Protein AF-A0A3B1EJT0-F1 (afdb_monomer_lite)

Secondary structure (DSSP, 8-state):
--EEEEEEEETTEEEEE-TTS---EEESSHHHHHHHHHHHHHHHHHS--SSPPPPPPGGG---TT-SS-EEEEEPPPPP-HHHHHHHHHHHHHT--HHHHHHHHTS-HHHHHHHH-TT-----HHHHHHHHHHTT--------

Sequence (143 aa):
MKYPFIIEPSNTGYAAAPPQFMILVTAKTKAELKTKMAEALGLHLYDYHGTLPPPTRHEDIDVSYYDTYDIVDIEPARVNPVSIEIDRIISASGLSQAEVARRMGTSPASISRITNPFFFGHKVDTLRRVAEAVGKKLEVVFS

pLDDT: mean 96.0, std 2.65, range [83.56, 98.62]

Structure (mmCIF, N/CA/C/O backbone):
data_AF-A0A3B1EJT0-F1
#
_entry.id   AF-A0A3B1EJT0-F1
#
loop_
_atom_site.group_PDB
_atom_site.id
_atom_site.type_symbol
_atom_site.label_atom_id
_atom_site.label_alt_id
_atom_site.label_comp_id
_atom_site.label_asym_id
_atom_site.label_entity_id
_atom_site.label_seq_id
_atom_site.pdbx_PDB_ins_code
_atom_site.Cartn_x
_atom_site.Cartn_y
_atom_site.Cartn_z
_atom_site.occupancy
_atom_site.B_iso_or_equiv
_atom_site.auth_seq_id
_atom_site.auth_comp_id
_atom_site.auth_asym_id
_atom_site.auth_atom_id
_atom_site.pdbx_PDB_model_num
ATOM 1 N N . MET A 1 1 ? 4.352 -15.362 -6.599 1.00 90.75 1 MET A N 1
ATOM 2 C CA . MET A 1 1 ? 4.338 -15.135 -8.065 1.00 90.75 1 MET A CA 1
ATOM 3 C C . MET A 1 1 ? 4.935 -13.764 -8.317 1.00 90.75 1 MET A C 1
ATOM 5 O O . MET A 1 1 ? 4.621 -12.867 -7.546 1.00 90.75 1 MET A O 1
ATOM 9 N N . LYS A 1 2 ? 5.826 -13.613 -9.301 1.00 97.00 2 LYS A N 1
ATOM 10 C CA . LYS A 1 2 ? 6.492 -12.335 -9.585 1.00 97.00 2 LYS A CA 1
ATOM 11 C C . LYS A 1 2 ? 6.010 -11.772 -10.914 1.00 97.00 2 LYS A C 1
ATOM 13 O O . LYS A 1 2 ? 5.745 -12.557 -11.815 1.00 97.00 2 LYS A O 1
ATOM 18 N N . TYR A 1 3 ? 5.910 -10.454 -11.004 1.00 98.12 3 TYR A N 1
ATOM 19 C CA . TYR A 1 3 ? 5.457 -9.740 -12.192 1.00 98.12 3 TYR A CA 1
ATOM 20 C C . TYR A 1 3 ? 6.571 -8.825 -12.702 1.00 98.12 3 TYR A C 1
ATOM 22 O O . TYR A 1 3 ? 7.194 -8.148 -11.877 1.00 98.12 3 TYR A O 1
ATOM 30 N N . PRO A 1 4 ? 6.833 -8.790 -14.017 1.00 98.25 4 PRO A N 1
ATOM 31 C CA . PRO A 1 4 ? 7.855 -7.915 -14.565 1.00 98.25 4 PRO A CA 1
ATOM 32 C C . PRO A 1 4 ? 7.413 -6.456 -14.462 1.00 98.25 4 PRO A C 1
ATOM 34 O O . PRO A 1 4 ? 6.261 -6.119 -14.730 1.00 98.25 4 PRO A O 1
ATOM 37 N N . PHE A 1 5 ? 8.346 -5.587 -14.100 1.00 98.44 5 PHE A N 1
ATOM 38 C CA . PHE A 1 5 ? 8.233 -4.141 -14.228 1.00 98.44 5 PHE A CA 1
ATOM 39 C C . PHE A 1 5 ? 9.303 -3.657 -15.193 1.00 98.44 5 PHE A C 1
ATOM 41 O O . PHE A 1 5 ? 10.471 -4.020 -15.051 1.00 98.44 5 PHE A O 1
ATOM 48 N N . ILE A 1 6 ? 8.902 -2.810 -16.134 1.00 98.06 6 ILE A N 1
ATOM 49 C CA . ILE A 1 6 ? 9.821 -2.003 -16.929 1.00 98.06 6 ILE A CA 1
ATOM 50 C C . ILE A 1 6 ? 10.212 -0.814 -16.055 1.00 98.06 6 ILE A C 1
ATOM 52 O O . ILE A 1 6 ? 9.337 -0.149 -15.502 1.00 98.06 6 ILE A O 1
ATOM 56 N N . ILE A 1 7 ? 11.509 -0.575 -15.896 1.00 97.94 7 ILE A N 1
ATOM 57 C CA . ILE A 1 7 ? 12.076 0.543 -15.143 1.00 97.94 7 ILE A CA 1
ATOM 58 C C . ILE A 1 7 ? 12.814 1.442 -16.121 1.00 97.94 7 ILE A C 1
ATOM 60 O O . ILE A 1 7 ? 13.696 0.967 -16.827 1.00 97.94 7 ILE A O 1
ATOM 64 N N . GLU A 1 8 ? 12.537 2.739 -16.090 1.00 97.06 8 GLU A N 1
ATOM 65 C CA . GLU A 1 8 ? 13.221 3.737 -16.913 1.00 97.06 8 GLU A CA 1
ATOM 66 C C . GLU A 1 8 ? 13.728 4.915 -16.061 1.00 97.06 8 GLU A C 1
ATOM 68 O O . GLU A 1 8 ? 13.169 5.206 -14.991 1.00 97.06 8 GLU A O 1
ATOM 73 N N . PRO A 1 9 ? 14.796 5.611 -16.489 1.00 96.88 9 PRO A N 1
ATOM 74 C CA . PRO A 1 9 ? 15.165 6.897 -15.914 1.00 96.88 9 PRO A CA 1
ATOM 75 C C . PRO A 1 9 ? 14.041 7.925 -16.092 1.00 96.88 9 PRO A C 1
ATOM 77 O O . PRO A 1 9 ? 13.403 8.002 -17.134 1.00 96.88 9 PRO A O 1
ATOM 80 N N . SER A 1 10 ? 13.837 8.772 -15.088 1.00 93.56 10 SER A N 1
ATOM 81 C CA . SER A 1 10 ? 12.942 9.928 -15.171 1.00 93.56 10 SER A CA 1
ATOM 82 C C . SER A 1 10 ? 13.676 11.199 -14.748 1.00 93.56 10 SER A C 1
ATOM 84 O O . SER A 1 10 ? 14.735 11.139 -14.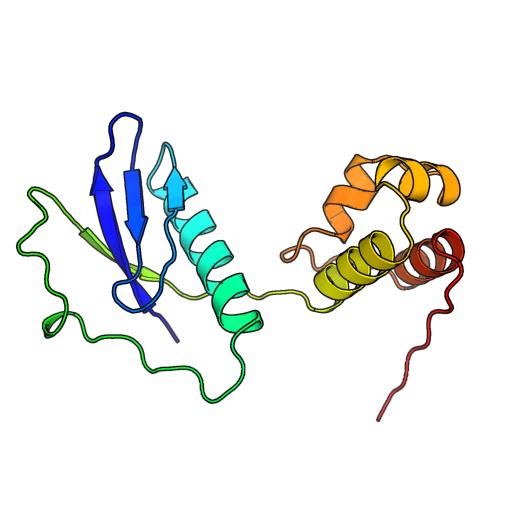122 1.00 93.56 10 SER A O 1
ATOM 86 N N . ASN A 1 11 ? 13.090 12.371 -15.015 1.00 90.75 11 ASN A N 1
ATOM 87 C CA . ASN A 1 11 ? 13.695 13.676 -14.701 1.00 90.75 11 ASN A CA 1
ATOM 88 C C . ASN A 1 11 ? 14.147 13.842 -13.237 1.00 90.75 11 ASN A C 1
ATOM 90 O O . ASN A 1 11 ? 14.971 14.702 -12.941 1.00 90.75 11 ASN A O 1
ATOM 94 N N . THR A 1 12 ? 13.586 13.064 -12.305 1.00 91.62 12 THR A N 1
ATOM 95 C CA . THR A 1 12 ? 13.881 13.173 -10.866 1.00 91.62 12 THR A CA 1
ATOM 96 C C . THR A 1 12 ? 14.302 11.849 -10.219 1.00 91.62 12 THR A C 1
ATOM 98 O O . THR A 1 12 ? 14.409 11.774 -8.993 1.00 91.62 12 THR A O 1
ATOM 101 N N . GLY A 1 13 ? 14.564 10.809 -11.018 1.00 96.50 13 GLY A N 1
ATOM 102 C CA . GLY A 1 13 ? 14.958 9.491 -10.530 1.00 96.50 13 GLY A CA 1
ATOM 103 C C . GLY A 1 13 ? 14.576 8.391 -11.508 1.00 96.50 13 GLY A C 1
ATOM 104 O O . GLY A 1 13 ? 15.155 8.284 -12.584 1.00 96.50 13 GLY A O 1
ATOM 105 N N . TYR A 1 14 ? 13.611 7.565 -11.112 1.00 98.25 14 TYR A N 1
ATOM 106 C CA . TYR A 1 14 ? 13.172 6.397 -11.866 1.00 98.25 14 TYR A CA 1
ATOM 107 C C . TYR A 1 14 ? 11.650 6.316 -11.897 1.00 98.25 14 TYR A C 1
ATOM 109 O O . TYR A 1 14 ? 10.982 6.692 -10.926 1.00 98.25 14 TYR A O 1
ATOM 117 N N . ALA A 1 15 ? 11.120 5.807 -13.000 1.00 97.62 15 ALA A N 1
ATOM 118 C CA . ALA A 1 15 ? 9.734 5.395 -13.145 1.00 97.62 15 ALA A CA 1
ATOM 119 C C . ALA A 1 15 ? 9.685 3.887 -13.395 1.00 97.62 15 ALA A C 1
ATOM 121 O O . ALA A 1 15 ? 10.637 3.313 -13.923 1.00 97.62 15 ALA A O 1
ATOM 122 N N . ALA A 1 16 ? 8.600 3.241 -12.982 1.00 98.00 16 ALA A N 1
ATOM 123 C CA . ALA A 1 16 ? 8.363 1.853 -13.323 1.00 98.00 16 ALA A CA 1
ATOM 124 C C . ALA A 1 16 ? 6.883 1.541 -13.511 1.00 98.00 16 ALA A C 1
ATOM 126 O O . ALA A 1 16 ? 6.030 2.049 -12.774 1.00 98.00 16 ALA A O 1
ATOM 127 N N . ALA A 1 17 ? 6.611 0.658 -14.465 1.00 97.50 17 ALA A N 1
ATOM 128 C CA . ALA A 1 17 ? 5.280 0.159 -14.769 1.00 97.50 17 ALA A CA 1
ATOM 129 C C . ALA A 1 17 ? 5.345 -1.329 -15.152 1.00 97.50 17 ALA A C 1
ATOM 131 O O . ALA A 1 17 ? 6.251 -1.736 -15.886 1.00 97.50 17 ALA A O 1
ATOM 132 N N . PRO A 1 18 ? 4.413 -2.167 -14.675 1.00 97.00 18 PRO A N 1
ATOM 133 C CA . PRO A 1 18 ? 4.248 -3.511 -15.196 1.00 97.00 18 PRO A CA 1
ATOM 134 C C . PRO A 1 18 ? 3.481 -3.452 -16.527 1.00 97.00 18 PRO A C 1
ATOM 136 O O . PRO A 1 18 ? 2.486 -2.737 -16.624 1.00 97.00 18 PRO A O 1
ATOM 139 N N . PRO A 1 19 ? 3.864 -4.239 -17.544 1.00 95.25 19 PRO A N 1
ATOM 140 C CA . PRO A 1 19 ? 3.282 -4.138 -18.888 1.00 95.25 19 PRO A CA 1
ATOM 141 C C . PRO A 1 19 ? 1.795 -4.522 -18.944 1.00 95.25 19 PRO A C 1
ATOM 143 O O . PRO A 1 19 ? 1.078 -4.147 -19.863 1.00 95.25 19 PRO A O 1
ATOM 146 N N . GLN A 1 20 ? 1.325 -5.289 -17.962 1.00 93.31 20 GLN A N 1
ATOM 147 C CA . GLN A 1 20 ? -0.014 -5.879 -17.929 1.00 93.31 20 GLN A CA 1
ATOM 148 C C . GLN A 1 20 ? -1.012 -5.146 -17.026 1.00 93.31 20 GLN A C 1
ATOM 150 O O . GLN A 1 20 ? -2.185 -5.516 -17.003 1.00 93.31 20 GLN A O 1
ATOM 155 N N . PHE A 1 21 ? -0.571 -4.137 -16.267 1.00 94.88 21 PHE A N 1
ATOM 156 C CA . PHE A 1 21 ? -1.447 -3.385 -15.368 1.00 94.88 21 PHE A CA 1
ATOM 157 C C . PHE A 1 21 ? -1.230 -1.886 -15.517 1.00 94.88 21 PHE A C 1
ATOM 159 O O . PHE A 1 21 ? -0.114 -1.419 -15.716 1.00 94.88 21 PHE A O 1
ATOM 166 N N . MET A 1 22 ? -2.297 -1.113 -15.319 1.00 93.56 22 MET A N 1
ATOM 167 C CA . MET A 1 22 ? -2.223 0.347 -15.249 1.00 93.56 22 MET A CA 1
ATOM 168 C C . MET A 1 22 ? -1.703 0.793 -13.877 1.00 93.56 22 MET A C 1
ATOM 170 O O . MET A 1 22 ? -2.438 1.341 -13.059 1.00 93.56 22 MET A O 1
ATOM 174 N N . ILE A 1 23 ? -0.428 0.512 -13.614 1.00 96.31 23 ILE A N 1
ATOM 175 C CA . ILE A 1 23 ? 0.301 0.939 -12.419 1.00 96.31 23 ILE A CA 1
ATOM 176 C C . ILE A 1 23 ? 1.491 1.771 -12.883 1.00 96.31 23 ILE A C 1
ATOM 178 O O . ILE A 1 23 ? 2.275 1.322 -13.711 1.00 96.31 23 ILE A O 1
ATOM 182 N N . LEU A 1 24 ? 1.659 2.953 -12.299 1.00 96.88 24 LEU A N 1
ATOM 183 C CA . LEU A 1 24 ? 2.861 3.761 -12.460 1.00 96.88 24 LEU A CA 1
ATOM 184 C C . LEU A 1 24 ? 3.389 4.124 -11.078 1.00 96.88 24 LEU A C 1
ATOM 186 O O . LEU A 1 24 ? 2.664 4.678 -10.251 1.00 96.88 24 LEU A O 1
ATOM 190 N N . VAL A 1 25 ? 4.661 3.831 -10.834 1.00 97.50 25 VAL A N 1
ATOM 191 C CA . VAL A 1 25 ? 5.353 4.241 -9.613 1.00 97.50 25 VAL A CA 1
ATOM 192 C C . VAL A 1 25 ? 6.617 5.005 -9.957 1.00 97.50 25 VA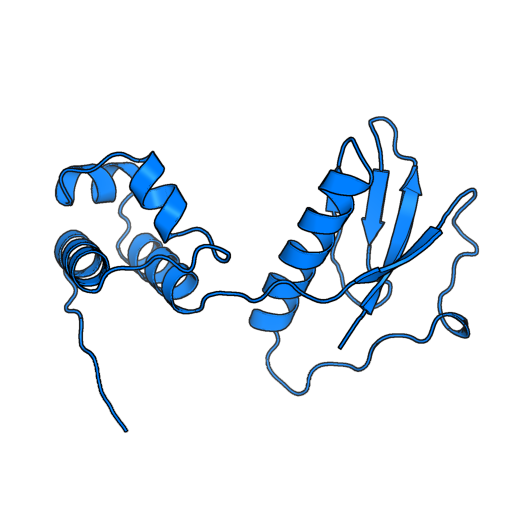L A C 1
ATOM 194 O O . VAL A 1 25 ? 7.322 4.679 -10.905 1.00 97.50 25 VAL A O 1
ATOM 197 N N . THR A 1 26 ? 6.922 6.022 -9.160 1.00 97.81 26 THR A N 1
ATOM 198 C CA . THR A 1 26 ? 8.136 6.829 -9.311 1.00 97.81 26 THR A CA 1
ATOM 199 C C . THR A 1 26 ? 8.868 6.941 -7.986 1.00 97.81 26 THR A C 1
ATOM 201 O O . THR A 1 26 ? 8.237 7.030 -6.927 1.00 97.81 26 THR A O 1
ATOM 204 N N . ALA A 1 27 ? 10.196 6.985 -8.033 1.00 97.94 27 ALA A N 1
ATOM 205 C CA . ALA A 1 27 ? 11.037 7.168 -6.856 1.00 97.94 27 ALA A CA 1
ATOM 206 C C . ALA A 1 27 ? 12.381 7.803 -7.219 1.00 97.94 27 ALA A C 1
ATOM 208 O O . ALA A 1 27 ? 12.846 7.688 -8.352 1.00 97.94 27 ALA A O 1
ATOM 209 N N . LYS A 1 28 ? 13.053 8.413 -6.236 1.00 97.62 28 LYS A N 1
ATOM 210 C CA . LYS A 1 28 ? 14.381 9.016 -6.454 1.00 97.62 28 LYS A CA 1
ATOM 211 C C . LYS A 1 28 ? 15.485 7.970 -6.604 1.00 97.62 28 LYS A C 1
ATOM 213 O O . LYS A 1 28 ? 16.509 8.228 -7.225 1.00 97.62 28 LYS A O 1
ATOM 218 N N . THR A 1 29 ? 15.296 6.790 -6.013 1.00 97.38 29 THR A N 1
ATOM 219 C CA . THR A 1 29 ? 16.291 5.711 -5.995 1.00 97.38 29 THR A CA 1
ATOM 220 C C . THR A 1 29 ? 15.668 4.387 -6.422 1.00 97.38 29 THR A C 1
ATOM 222 O O . THR A 1 29 ? 14.496 4.137 -6.141 1.00 97.38 29 THR A O 1
ATOM 225 N N . LYS A 1 30 ? 16.459 3.494 -7.035 1.00 95.62 30 LYS A N 1
ATOM 226 C CA . LYS A 1 30 ? 16.001 2.136 -7.387 1.00 95.62 30 LYS A CA 1
ATOM 227 C C . LYS A 1 30 ? 15.555 1.328 -6.157 1.00 95.62 30 LYS A C 1
ATOM 229 O O . LYS A 1 30 ? 14.641 0.516 -6.257 1.00 95.62 30 LYS A O 1
ATOM 234 N N . ALA A 1 31 ? 16.169 1.560 -4.994 1.00 96.25 31 ALA A N 1
ATOM 235 C CA . ALA A 1 31 ? 15.797 0.890 -3.747 1.00 96.25 31 ALA A CA 1
ATOM 236 C C . ALA A 1 31 ? 14.389 1.291 -3.277 1.00 96.25 31 ALA A C 1
ATOM 238 O O . ALA A 1 31 ? 13.564 0.424 -3.001 1.00 96.25 31 ALA A O 1
ATOM 239 N N . GLU A 1 32 ? 14.092 2.593 -3.251 1.00 97.81 32 GLU A N 1
ATOM 240 C CA . GLU A 1 32 ? 12.752 3.099 -2.932 1.00 97.81 32 GLU A CA 1
ATOM 241 C C . GLU A 1 32 ? 11.723 2.663 -3.988 1.00 97.81 32 GLU A C 1
ATOM 243 O O . GLU A 1 32 ? 10.612 2.258 -3.641 1.00 97.81 32 GLU A O 1
ATOM 248 N N . LEU A 1 33 ? 12.111 2.682 -5.270 1.00 98.06 33 LEU A N 1
ATOM 249 C CA . LEU A 1 33 ? 11.266 2.224 -6.373 1.00 98.06 33 LEU A CA 1
ATOM 250 C C . LEU A 1 33 ? 10.841 0.771 -6.171 1.00 98.06 33 LEU A C 1
ATOM 252 O O . LEU A 1 33 ? 9.667 0.456 -6.321 1.00 98.06 33 LEU A O 1
ATOM 256 N N . LYS A 1 34 ? 11.773 -0.103 -5.775 1.00 98.12 34 LYS A N 1
ATOM 257 C CA . LYS A 1 34 ? 11.496 -1.522 -5.536 1.00 98.12 34 LYS A CA 1
ATOM 258 C C . LYS A 1 34 ? 10.420 -1.739 -4.478 1.00 98.12 34 LYS A C 1
ATOM 260 O O . LYS A 1 34 ? 9.516 -2.541 -4.700 1.00 98.12 34 LYS A O 1
ATOM 265 N N . THR A 1 35 ? 10.493 -1.011 -3.365 1.00 98.12 35 THR A N 1
ATOM 266 C CA . THR A 1 35 ? 9.462 -1.066 -2.321 1.00 98.12 35 THR A CA 1
ATOM 267 C C . THR A 1 35 ? 8.113 -0.603 -2.867 1.00 98.12 35 THR A C 1
ATOM 269 O O . THR A 1 35 ? 7.130 -1.328 -2.751 1.00 98.12 35 THR A O 1
ATOM 272 N N . LYS A 1 36 ? 8.075 0.546 -3.554 1.00 98.38 36 LYS A N 1
ATOM 273 C CA . LYS A 1 36 ? 6.838 1.095 -4.131 1.00 98.38 36 LYS A CA 1
ATOM 274 C C . LYS A 1 36 ? 6.219 0.189 -5.201 1.00 98.38 36 LYS A C 1
ATOM 276 O O . LYS A 1 36 ? 5.001 0.069 -5.236 1.00 98.38 36 LYS A O 1
ATOM 281 N N . MET A 1 37 ? 7.026 -0.463 -6.044 1.00 98.56 37 MET A N 1
ATOM 282 C CA . MET A 1 37 ? 6.547 -1.444 -7.029 1.00 98.56 37 MET A CA 1
ATOM 283 C C . MET A 1 37 ? 5.852 -2.620 -6.338 1.00 98.56 37 MET A C 1
ATOM 285 O O . MET A 1 37 ? 4.744 -2.985 -6.721 1.00 98.56 37 MET A O 1
ATOM 289 N N . ALA A 1 38 ? 6.476 -3.186 -5.299 1.00 98.62 38 ALA A N 1
ATOM 290 C CA . ALA A 1 38 ? 5.901 -4.302 -4.551 1.00 98.62 38 ALA A CA 1
ATOM 291 C C . ALA A 1 38 ? 4.591 -3.900 -3.859 1.00 98.62 38 ALA A C 1
ATOM 293 O O . ALA A 1 38 ? 3.610 -4.638 -3.926 1.00 98.62 38 ALA A O 1
ATOM 294 N N . GLU A 1 39 ? 4.558 -2.724 -3.232 1.00 98.50 39 GLU A N 1
ATOM 295 C CA . GLU A 1 39 ? 3.374 -2.179 -2.565 1.00 98.50 39 GLU A CA 1
ATOM 296 C C . GLU A 1 39 ? 2.225 -1.905 -3.545 1.00 98.50 39 GLU A C 1
ATOM 298 O O . GLU A 1 39 ? 1.110 -2.389 -3.341 1.00 98.50 39 GLU A O 1
ATOM 303 N N . ALA A 1 40 ? 2.492 -1.193 -4.642 1.00 98.00 40 ALA A N 1
ATOM 304 C CA . ALA A 1 40 ? 1.482 -0.875 -5.647 1.00 98.00 40 ALA A CA 1
ATOM 305 C C . ALA A 1 40 ? 0.918 -2.137 -6.313 1.00 98.00 40 ALA A C 1
ATOM 307 O O . ALA A 1 40 ? -0.294 -2.257 -6.482 1.00 98.00 40 ALA A O 1
ATOM 308 N N . LEU A 1 41 ? 1.782 -3.105 -6.631 1.00 97.88 41 LEU A N 1
ATOM 309 C CA . LEU A 1 41 ? 1.358 -4.399 -7.155 1.00 97.88 41 LEU A CA 1
ATOM 310 C C . LEU A 1 41 ? 0.528 -5.179 -6.127 1.00 97.88 41 LEU A C 1
ATOM 312 O O . LEU A 1 41 ? -0.495 -5.753 -6.482 1.00 97.88 41 LEU A O 1
ATOM 316 N N . GLY A 1 42 ? 0.941 -5.185 -4.857 1.00 97.31 42 GLY A N 1
ATOM 317 C CA . GLY A 1 42 ? 0.201 -5.832 -3.775 1.00 97.31 42 GLY A CA 1
ATOM 318 C C . GLY A 1 42 ? -1.224 -5.301 -3.648 1.00 97.31 42 GLY A C 1
ATOM 319 O O . GLY A 1 42 ? -2.163 -6.091 -3.595 1.00 97.31 42 GLY A O 1
ATOM 320 N N . LEU A 1 43 ? -1.390 -3.975 -3.664 1.00 97.00 43 LEU A N 1
ATOM 321 C CA . LEU A 1 43 ? -2.705 -3.328 -3.635 1.00 97.00 43 LEU A CA 1
ATOM 322 C C . LEU A 1 43 ? -3.532 -3.644 -4.881 1.00 97.00 43 LEU A C 1
ATOM 324 O O . LEU A 1 43 ? -4.676 -4.068 -4.759 1.00 97.00 43 LEU A O 1
ATOM 328 N N . HIS A 1 44 ? -2.939 -3.521 -6.070 1.00 96.25 44 HIS A N 1
ATOM 329 C CA . HIS A 1 44 ? -3.639 -3.811 -7.319 1.00 96.25 44 HIS A CA 1
ATOM 330 C C . HIS A 1 44 ? -4.174 -5.249 -7.373 1.00 96.25 44 HIS A C 1
ATOM 332 O O . HIS A 1 44 ? -5.310 -5.477 -7.778 1.00 96.25 44 HIS A O 1
ATOM 338 N N . LEU A 1 45 ? -3.365 -6.226 -6.951 1.00 95.25 45 LEU A N 1
ATOM 339 C CA . LEU A 1 45 ? -3.775 -7.631 -6.939 1.00 95.25 45 LEU A CA 1
ATOM 340 C C . LEU A 1 45 ? -4.757 -7.950 -5.806 1.00 95.25 45 LEU A C 1
ATOM 342 O O . LEU A 1 45 ? -5.542 -8.882 -5.948 1.00 95.25 45 LEU A O 1
ATOM 346 N N . TYR A 1 46 ? -4.721 -7.208 -4.695 1.00 94.25 46 TYR A N 1
ATOM 347 C CA . TYR A 1 46 ? -5.690 -7.358 -3.607 1.00 94.25 46 TYR A CA 1
ATOM 348 C C . TYR A 1 46 ? -7.105 -6.962 -4.050 1.00 94.25 46 TYR A C 1
ATOM 350 O O . TYR A 1 46 ? -8.063 -7.657 -3.717 1.00 94.25 46 TYR A O 1
ATOM 358 N N . ASP A 1 47 ? -7.223 -5.903 -4.852 1.00 92.06 47 ASP A N 1
ATOM 359 C CA . ASP A 1 47 ? -8.498 -5.440 -5.415 1.00 92.06 47 ASP A CA 1
ATOM 360 C C . ASP A 1 47 ? -8.940 -6.249 -6.652 1.00 92.06 47 ASP A C 1
ATOM 362 O O . ASP A 1 47 ? -10.019 -6.026 -7.206 1.00 92.06 47 ASP A O 1
ATOM 366 N N . TYR A 1 48 ? -8.121 -7.199 -7.114 1.00 91.62 48 TYR A N 1
ATOM 367 C CA . TYR A 1 48 ? -8.421 -7.975 -8.309 1.00 91.62 48 TYR A CA 1
ATOM 368 C C . TYR A 1 48 ? -9.537 -8.992 -8.044 1.00 91.62 48 TYR A C 1
ATOM 370 O O . TYR A 1 48 ? -9.372 -9.976 -7.322 1.00 91.62 48 TYR A O 1
ATOM 378 N N . HIS A 1 49 ? -10.684 -8.790 -8.687 1.00 83.56 49 HIS A N 1
ATOM 379 C CA . HIS A 1 49 ? -11.810 -9.715 -8.621 1.00 83.56 49 HIS A CA 1
ATOM 380 C C . HIS A 1 49 ? -11.714 -10.760 -9.740 1.00 83.56 49 HIS A C 1
ATOM 382 O O . HIS A 1 49 ? -12.010 -10.473 -10.897 1.00 83.56 49 HIS A O 1
ATOM 388 N N . GLY A 1 50 ? -11.319 -11.987 -9.396 1.00 85.62 50 GLY A N 1
ATOM 389 C CA . GLY A 1 50 ? -11.268 -13.118 -10.327 1.00 85.62 50 GLY A CA 1
ATOM 390 C C . GLY A 1 50 ? -9.988 -13.936 -10.201 1.00 85.62 50 GLY A C 1
ATOM 391 O O . GLY A 1 50 ? -9.290 -13.888 -9.189 1.00 85.62 50 GLY A O 1
ATOM 392 N N . THR A 1 51 ? -9.678 -14.713 -11.236 1.00 88.44 51 THR A N 1
ATOM 393 C CA . THR A 1 51 ? -8.403 -15.429 -11.324 1.00 88.44 51 THR A CA 1
ATOM 394 C C . THR A 1 51 ? -7.291 -14.437 -11.632 1.00 88.44 51 THR A C 1
ATOM 396 O O . THR A 1 51 ? -7.361 -13.746 -12.644 1.00 88.44 51 THR A O 1
ATOM 399 N N . LEU A 1 52 ? -6.261 -14.386 -10.782 1.00 88.88 52 LEU A N 1
ATOM 400 C CA . LEU A 1 52 ? -5.107 -13.519 -11.014 1.00 88.88 52 LEU A CA 1
ATOM 401 C C . LEU A 1 52 ? -4.500 -13.804 -12.398 1.00 88.88 52 LEU A C 1
ATOM 403 O O . LEU A 1 52 ? -4.241 -14.973 -12.709 1.00 88.88 52 LEU A O 1
ATOM 407 N N . PRO A 1 53 ? -4.258 -12.772 -13.221 1.00 90.31 53 PRO A N 1
ATOM 408 C CA . PRO A 1 53 ? -3.678 -12.975 -14.533 1.00 90.31 53 PRO A CA 1
ATOM 409 C C . PRO A 1 53 ? -2.232 -13.454 -14.377 1.00 90.31 53 PRO A C 1
ATOM 411 O O . PRO A 1 53 ? -1.525 -13.001 -13.471 1.00 90.31 53 PRO A O 1
ATOM 414 N N . PRO A 1 54 ? -1.764 -14.367 -15.241 1.00 93.81 54 PRO A N 1
ATOM 415 C CA . PRO A 1 54 ? -0.377 -14.794 -15.200 1.00 93.81 54 PRO A CA 1
ATOM 416 C C . PRO A 1 54 ? 0.563 -13.611 -15.511 1.00 93.81 54 PRO A C 1
ATOM 418 O O . PRO A 1 54 ? 0.167 -12.662 -16.196 1.00 93.81 54 PRO A O 1
ATOM 421 N N . PRO A 1 55 ? 1.816 -13.640 -15.032 1.00 96.12 55 PRO A N 1
ATOM 422 C CA . PRO A 1 55 ? 2.821 -12.655 -15.408 1.00 96.12 55 PRO A CA 1
ATOM 423 C C . PRO A 1 55 ? 3.115 -12.708 -16.910 1.00 96.12 55 PRO A C 1
ATOM 425 O O . PRO A 1 55 ? 3.267 -13.795 -17.472 1.00 96.12 55 PRO A O 1
ATOM 428 N N . THR A 1 56 ? 3.244 -11.545 -17.547 1.00 96.56 56 THR A N 1
ATOM 429 C CA . THR A 1 56 ? 3.755 -11.421 -18.914 1.00 96.56 56 THR A CA 1
ATOM 430 C C . THR A 1 56 ? 5.177 -11.972 -18.964 1.00 96.56 56 THR A C 1
ATOM 432 O O . THR A 1 56 ? 5.991 -11.713 -18.076 1.00 96.56 56 THR A O 1
ATOM 435 N N . ARG A 1 57 ? 5.494 -12.763 -19.990 1.00 96.25 57 ARG A N 1
ATOM 436 C CA . ARG A 1 57 ? 6.851 -13.287 -20.178 1.00 96.25 57 ARG A CA 1
ATOM 437 C C . ARG A 1 57 ? 7.732 -12.171 -20.725 1.00 96.25 57 ARG A C 1
ATOM 439 O O . ARG A 1 57 ? 7.258 -11.358 -21.506 1.00 96.25 57 ARG A O 1
ATOM 446 N N . HIS A 1 58 ? 9.013 -12.144 -20.355 1.00 96.00 58 HIS A N 1
ATOM 447 C CA . HIS A 1 58 ? 9.917 -11.059 -20.770 1.00 96.00 58 HIS A CA 1
ATOM 448 C C . HIS A 1 58 ? 10.028 -10.922 -22.296 1.00 96.00 58 HIS A C 1
ATOM 450 O O . HIS A 1 58 ? 10.117 -9.806 -22.790 1.00 96.00 58 HIS A O 1
ATOM 456 N N . GLU A 1 59 ? 9.959 -12.034 -23.036 1.00 95.81 59 GLU A N 1
ATOM 457 C CA . GLU A 1 59 ? 9.982 -12.052 -24.510 1.00 95.81 59 GLU A CA 1
ATOM 458 C C . GLU A 1 59 ? 8.751 -11.412 -25.171 1.00 95.81 59 GLU A C 1
ATOM 460 O O . GLU A 1 59 ? 8.824 -11.023 -26.332 1.00 95.81 59 GLU A O 1
ATOM 465 N N . ASP A 1 60 ? 7.644 -11.278 -24.434 1.00 96.62 60 ASP A N 1
ATOM 466 C CA . ASP A 1 60 ? 6.389 -10.701 -24.927 1.00 96.62 60 ASP A CA 1
ATOM 467 C C . ASP A 1 60 ? 6.260 -9.203 -24.578 1.00 96.62 60 ASP A C 1
ATOM 469 O O . ASP A 1 60 ? 5.236 -8.583 -24.867 1.00 96.62 60 ASP A O 1
ATOM 473 N N . ILE A 1 61 ? 7.260 -8.613 -23.908 1.00 96.25 61 ILE A N 1
ATOM 474 C CA . ILE A 1 61 ? 7.223 -7.211 -23.478 1.00 96.25 61 ILE A CA 1
ATOM 475 C C . ILE A 1 61 ? 7.719 -6.322 -24.616 1.00 96.25 61 ILE A C 1
ATOM 477 O O . ILE A 1 61 ? 8.901 -6.336 -24.961 1.00 96.25 61 ILE A O 1
ATOM 481 N N . ASP A 1 62 ? 6.820 -5.505 -25.161 1.00 94.56 62 ASP A N 1
ATOM 482 C CA . ASP A 1 62 ? 7.191 -4.466 -26.116 1.00 94.56 62 ASP A CA 1
ATOM 483 C C . ASP A 1 62 ? 7.905 -3.312 -25.404 1.00 94.56 62 ASP A C 1
ATOM 485 O O . ASP A 1 62 ? 7.317 -2.560 -24.625 1.00 94.56 62 ASP A O 1
ATOM 489 N N . VAL A 1 63 ? 9.197 -3.193 -25.691 1.00 94.06 63 VAL A N 1
ATOM 490 C CA . VAL A 1 63 ? 10.091 -2.161 -25.159 1.00 94.06 63 VAL A CA 1
ATOM 491 C C . VAL A 1 63 ? 10.601 -1.209 -26.241 1.00 94.06 63 VAL A C 1
ATOM 493 O O . VAL A 1 63 ? 11.513 -0.426 -25.998 1.00 94.06 63 VAL A O 1
ATOM 496 N N . SER A 1 64 ? 10.013 -1.250 -27.440 1.00 94.12 64 SER A N 1
ATOM 497 C CA . SER A 1 64 ? 10.460 -0.452 -28.591 1.00 94.12 64 SER A CA 1
ATOM 498 C C . SER A 1 64 ? 10.382 1.064 -28.375 1.00 94.12 64 SER A C 1
ATOM 500 O O . SER A 1 64 ? 11.070 1.817 -29.060 1.00 94.12 64 SER A O 1
ATOM 502 N N . TYR A 1 65 ? 9.577 1.506 -27.407 1.00 89.31 65 TYR A N 1
ATOM 503 C CA . TYR A 1 65 ? 9.411 2.909 -27.029 1.00 89.31 65 TYR A CA 1
ATOM 504 C C . TYR A 1 65 ? 10.406 3.399 -25.964 1.00 89.31 65 TYR A C 1
ATOM 506 O O . TYR A 1 65 ? 10.369 4.579 -25.620 1.00 89.31 65 TYR A O 1
ATOM 514 N N . TYR A 1 66 ? 11.266 2.528 -25.425 1.00 91.06 66 TYR A N 1
ATOM 515 C CA . TYR A 1 66 ? 12.187 2.875 -24.341 1.00 91.06 66 TYR A CA 1
ATOM 516 C C . TYR A 1 66 ? 13.630 2.986 -24.840 1.00 91.06 66 TYR A C 1
ATOM 518 O O . TYR A 1 66 ? 14.225 2.002 -25.275 1.00 91.06 66 TYR A O 1
ATOM 526 N N . ASP A 1 67 ? 14.233 4.166 -24.681 1.00 92.00 67 ASP A N 1
ATOM 527 C CA . ASP A 1 67 ? 15.648 4.385 -25.018 1.00 92.00 67 ASP A CA 1
ATOM 528 C C . ASP A 1 67 ? 16.598 3.689 -24.030 1.00 92.00 67 ASP A C 1
ATOM 530 O O . ASP A 1 67 ? 17.688 3.236 -24.378 1.00 92.00 67 ASP A O 1
ATOM 534 N N . THR A 1 68 ? 16.226 3.645 -22.752 1.00 95.12 68 THR A N 1
ATOM 535 C CA . THR A 1 68 ? 17.012 3.023 -21.681 1.00 95.12 68 THR A CA 1
ATOM 536 C C . THR A 1 68 ? 16.061 2.439 -20.655 1.00 95.12 68 THR A C 1
ATOM 538 O O . THR A 1 68 ? 15.302 3.175 -20.027 1.00 95.12 68 THR A O 1
ATOM 541 N N . TYR A 1 69 ? 16.130 1.125 -20.458 1.00 96.75 69 TYR A N 1
ATOM 542 C CA . TYR A 1 69 ? 15.258 0.422 -19.529 1.00 96.75 69 TYR A CA 1
ATOM 543 C C . TYR A 1 69 ? 15.960 -0.758 -18.851 1.00 96.75 69 TYR A C 1
ATOM 545 O O . TYR A 1 69 ? 16.918 -1.321 -19.378 1.00 96.75 69 TYR A O 1
ATOM 553 N N . ASP A 1 70 ? 15.433 -1.150 -17.694 1.00 96.94 70 ASP A N 1
ATOM 554 C CA . ASP A 1 70 ? 15.658 -2.451 -17.066 1.00 96.94 70 ASP A CA 1
ATOM 555 C C . ASP A 1 70 ? 14.313 -3.182 -16.953 1.00 96.94 70 ASP A C 1
ATOM 557 O O . ASP A 1 70 ? 13.273 -2.548 -16.779 1.00 96.94 70 ASP A O 1
ATOM 561 N N . ILE A 1 71 ? 14.325 -4.516 -16.974 1.00 97.62 71 ILE A N 1
ATOM 562 C CA . ILE A 1 71 ? 13.156 -5.328 -16.606 1.00 97.62 71 ILE A CA 1
ATOM 563 C C . ILE A 1 71 ? 13.469 -6.041 -15.296 1.00 97.62 71 ILE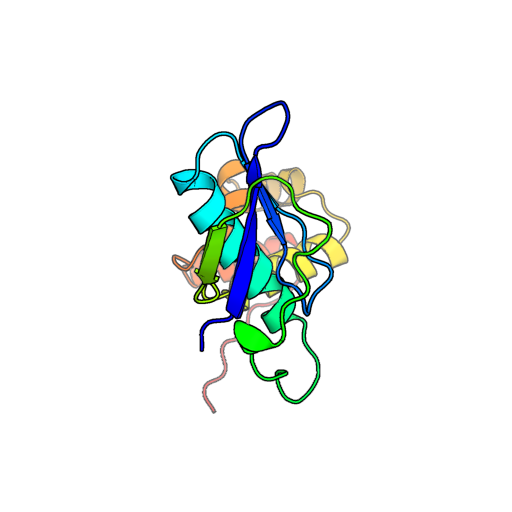 A C 1
ATOM 565 O O . ILE A 1 71 ? 14.488 -6.723 -15.176 1.00 97.62 71 ILE A O 1
ATOM 569 N N . VAL A 1 72 ? 12.604 -5.876 -14.295 1.00 97.81 72 VAL A N 1
ATOM 570 C CA . VAL A 1 72 ? 12.789 -6.474 -12.968 1.00 97.81 72 VAL A CA 1
ATOM 571 C C . VAL A 1 72 ? 11.522 -7.183 -12.522 1.00 97.81 72 VAL A C 1
ATOM 573 O O . VAL A 1 72 ? 10.449 -6.591 -12.478 1.00 97.81 72 VAL A O 1
ATOM 576 N N . ASP A 1 73 ? 11.666 -8.440 -12.112 1.00 98.31 73 ASP A N 1
ATOM 577 C CA . ASP A 1 73 ? 10.570 -9.217 -11.541 1.00 98.31 73 ASP A CA 1
ATOM 578 C C . ASP A 1 73 ? 10.327 -8.852 -10.075 1.00 98.31 73 ASP A C 1
ATOM 580 O O . ASP A 1 73 ? 11.197 -9.013 -9.208 1.00 98.31 73 ASP A O 1
ATOM 584 N N . ILE A 1 74 ? 9.107 -8.412 -9.784 1.00 98.38 74 ILE A N 1
ATOM 585 C CA . ILE A 1 74 ? 8.681 -7.957 -8.465 1.00 98.38 74 ILE A CA 1
ATOM 586 C C . ILE A 1 74 ? 7.672 -8.926 -7.869 1.00 98.38 74 ILE A C 1
ATOM 588 O O . ILE A 1 74 ? 6.670 -9.288 -8.483 1.00 98.38 74 ILE A O 1
ATOM 592 N N . GLU A 1 75 ? 7.947 -9.349 -6.640 1.00 98.06 75 GLU A N 1
ATOM 593 C CA . GLU A 1 75 ? 6.967 -10.039 -5.813 1.00 98.06 75 GLU A CA 1
ATOM 594 C C . GLU A 1 75 ? 6.040 -9.000 -5.161 1.00 98.06 75 GLU A C 1
ATOM 596 O O . GLU A 1 75 ? 6.548 -8.024 -4.600 1.00 98.06 75 GLU A O 1
ATOM 601 N N . PRO A 1 76 ? 4.705 -9.168 -5.232 1.00 97.56 76 PRO A N 1
ATOM 602 C CA . PRO A 1 76 ? 3.780 -8.252 -4.582 1.00 97.56 76 PRO A CA 1
ATOM 603 C C . PRO A 1 76 ? 3.993 -8.246 -3.071 1.00 97.56 76 PRO A C 1
ATOM 605 O O . PRO A 1 76 ? 4.152 -9.295 -2.441 1.00 97.56 76 PRO A O 1
ATOM 608 N N . ALA A 1 77 ? 3.932 -7.060 -2.476 1.00 98.06 77 ALA A N 1
ATOM 609 C CA . ALA A 1 77 ? 3.871 -6.933 -1.034 1.00 98.06 77 ALA A CA 1
ATOM 610 C C . ALA A 1 77 ? 2.571 -7.564 -0.525 1.00 98.06 77 ALA A C 1
ATOM 612 O O . ALA A 1 77 ? 1.503 -7.425 -1.125 1.00 98.06 77 ALA A O 1
ATOM 613 N N . ARG A 1 78 ? 2.650 -8.247 0.618 1.00 96.94 78 ARG A N 1
ATOM 614 C CA . ARG A 1 78 ? 1.457 -8.757 1.287 1.00 96.94 78 ARG A CA 1
ATOM 615 C C . ARG A 1 78 ? 0.619 -7.575 1.771 1.00 96.94 78 ARG A C 1
ATOM 617 O O . ARG A 1 78 ? 1.115 -6.744 2.527 1.00 96.94 78 ARG A O 1
ATOM 624 N N . VAL A 1 79 ? -0.654 -7.557 1.397 1.00 97.81 79 VAL A N 1
ATOM 625 C CA . VAL A 1 79 ? -1.637 -6.597 1.911 1.00 97.81 79 VAL A CA 1
ATOM 626 C C . VAL A 1 79 ? -2.283 -7.156 3.175 1.00 97.81 79 VAL A C 1
ATOM 628 O O . VAL A 1 79 ? -2.614 -8.342 3.252 1.00 97.81 79 VAL A O 1
ATOM 631 N N . ASN A 1 80 ? -2.437 -6.311 4.191 1.00 97.69 80 ASN A N 1
ATOM 632 C CA . ASN A 1 80 ? -3.177 -6.635 5.396 1.00 97.69 80 ASN A CA 1
ATOM 633 C C . ASN A 1 80 ? -4.658 -6.242 5.237 1.00 97.69 80 ASN A C 1
ATOM 635 O O . ASN A 1 80 ? -4.974 -5.052 5.331 1.00 97.69 80 ASN A O 1
ATOM 639 N N . PRO A 1 81 ? -5.582 -7.210 5.095 1.00 96.38 81 PRO A N 1
ATOM 640 C CA . PRO A 1 81 ? -7.008 -6.915 4.956 1.00 96.38 81 PRO A CA 1
ATOM 641 C C . PRO A 1 81 ? -7.592 -6.191 6.177 1.00 96.38 81 PRO A C 1
ATOM 643 O O . PRO A 1 81 ? -8.554 -5.444 6.044 1.00 96.38 81 PRO A O 1
ATOM 646 N N . VAL A 1 82 ? -6.998 -6.356 7.367 1.00 97.00 82 VAL A N 1
ATOM 647 C CA . VAL A 1 82 ? -7.453 -5.659 8.580 1.00 97.00 82 VAL A CA 1
ATOM 648 C C . VAL A 1 82 ? -7.223 -4.153 8.465 1.00 97.00 82 VAL A C 1
ATOM 650 O O . VAL A 1 82 ? -8.095 -3.380 8.843 1.00 97.00 82 VAL A O 1
ATOM 653 N N . SER A 1 83 ? -6.078 -3.724 7.923 1.00 98.12 83 SER A N 1
ATOM 654 C CA . SER A 1 83 ? -5.801 -2.296 7.717 1.00 98.12 83 SER A CA 1
ATOM 655 C C . SER A 1 83 ? -6.739 -1.684 6.677 1.00 98.12 83 SER A C 1
ATOM 657 O O . SER A 1 83 ? -7.238 -0.581 6.888 1.00 98.12 83 SER A O 1
ATOM 659 N N . ILE A 1 84 ? -7.024 -2.428 5.600 1.00 97.38 84 ILE A N 1
ATOM 660 C CA . ILE A 1 84 ? -8.002 -2.031 4.578 1.00 97.38 84 ILE A CA 1
ATOM 661 C C . ILE A 1 84 ? -9.391 -1.860 5.199 1.00 97.38 84 ILE A C 1
ATOM 663 O O . ILE A 1 84 ? -10.050 -0.852 4.967 1.00 97.38 84 ILE A O 1
ATOM 667 N N . GLU A 1 85 ? -9.828 -2.809 6.031 1.00 96.75 85 GLU A N 1
ATOM 668 C CA . GLU A 1 85 ? -11.142 -2.727 6.671 1.00 96.75 85 GLU A CA 1
ATOM 669 C C . GLU A 1 85 ? -11.227 -1.560 7.661 1.00 96.75 85 GLU A C 1
ATOM 671 O O . GLU A 1 85 ? -12.247 -0.877 7.700 1.00 96.75 85 GLU A O 1
ATOM 676 N N . ILE A 1 86 ? -10.159 -1.280 8.418 1.00 97.31 86 ILE A N 1
ATOM 677 C CA . ILE A 1 86 ? -10.091 -0.101 9.295 1.00 97.31 86 ILE A CA 1
ATOM 678 C C . ILE A 1 86 ? -10.263 1.186 8.484 1.00 97.31 86 ILE A C 1
ATOM 680 O O . ILE A 1 86 ? -11.070 2.036 8.859 1.00 97.31 86 ILE A O 1
ATOM 684 N N . ASP A 1 87 ? -9.521 1.338 7.386 1.00 97.25 87 ASP A N 1
ATOM 685 C CA . ASP A 1 87 ? -9.632 2.524 6.535 1.00 97.25 87 ASP A CA 1
ATOM 686 C C . ASP A 1 87 ? -11.050 2.647 5.958 1.00 97.25 87 ASP A C 1
ATOM 688 O O . ASP A 1 87 ? -11.699 3.683 6.113 1.00 97.25 87 ASP A O 1
ATOM 692 N N . ARG A 1 88 ? -11.605 1.537 5.453 1.00 96.50 88 ARG A N 1
ATOM 693 C CA . ARG A 1 88 ? -12.970 1.465 4.918 1.00 96.50 88 ARG A CA 1
ATOM 694 C C . ARG A 1 88 ? -14.028 1.914 5.925 1.00 96.50 88 ARG A C 1
ATOM 696 O O . ARG A 1 88 ? -14.893 2.719 5.574 1.00 96.50 88 ARG A O 1
ATOM 703 N N . ILE A 1 89 ? -13.997 1.416 7.166 1.00 97.31 89 ILE A N 1
ATOM 704 C CA . ILE A 1 89 ? -14.997 1.798 8.179 1.00 97.31 89 ILE A CA 1
ATOM 705 C C . ILE A 1 89 ? -14.825 3.246 8.646 1.00 97.31 89 ILE A C 1
ATOM 707 O O . ILE A 1 89 ? -15.824 3.893 8.964 1.00 97.31 89 ILE A O 1
ATOM 711 N N . ILE A 1 90 ? -13.594 3.773 8.660 1.00 97.12 90 ILE A N 1
ATOM 712 C CA . ILE A 1 90 ? -13.340 5.187 8.954 1.00 97.12 90 ILE A CA 1
ATOM 713 C C . ILE A 1 90 ? -13.949 6.046 7.845 1.00 97.12 90 ILE A C 1
ATOM 715 O O . ILE A 1 90 ? -14.764 6.918 8.151 1.00 97.12 90 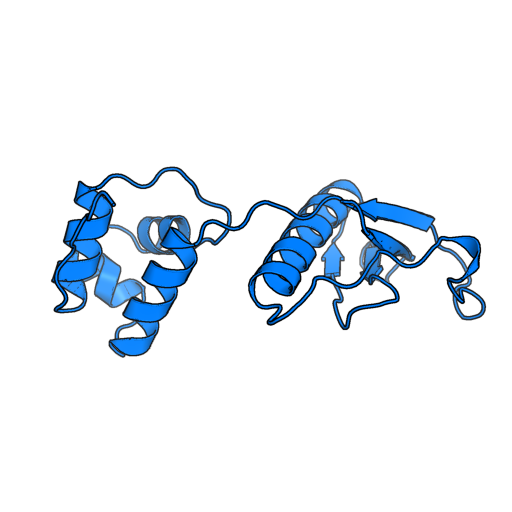ILE A O 1
ATOM 719 N N . SER A 1 91 ? -13.658 5.757 6.574 1.00 96.00 91 SER A N 1
ATOM 720 C CA . SER A 1 91 ? -14.243 6.476 5.436 1.00 96.00 91 SER A CA 1
ATOM 721 C C . SER A 1 91 ? -15.772 6.404 5.437 1.00 96.00 91 SER A C 1
ATOM 723 O O . SER A 1 91 ? -16.439 7.427 5.288 1.00 96.00 91 SER A O 1
ATOM 725 N N . ALA A 1 92 ? -16.345 5.224 5.689 1.00 97.19 92 ALA A N 1
ATOM 726 C CA . ALA A 1 92 ? -17.794 5.026 5.741 1.00 97.19 92 ALA A CA 1
ATOM 727 C C . ALA A 1 92 ? -18.476 5.735 6.927 1.00 97.19 92 ALA A C 1
ATOM 729 O O . ALA A 1 92 ? -19.681 5.978 6.884 1.00 97.19 92 ALA A O 1
ATOM 730 N N . SER A 1 93 ? -17.733 6.071 7.987 1.00 96.88 93 SER A N 1
ATOM 731 C CA . SER A 1 93 ? -18.264 6.810 9.141 1.00 96.88 93 SER A CA 1
ATOM 732 C C . SER A 1 93 ? -18.415 8.317 8.893 1.00 96.88 93 SER A C 1
ATOM 734 O O . SER A 1 93 ? -19.057 9.002 9.688 1.00 96.88 93 SER A O 1
ATOM 736 N N . GLY A 1 94 ? -17.800 8.847 7.827 1.00 96.69 94 GLY A N 1
ATOM 737 C CA . GLY A 1 94 ? -17.729 10.286 7.552 1.00 96.69 94 GLY A CA 1
ATOM 738 C C . GLY A 1 94 ? -16.797 11.067 8.490 1.00 96.69 94 GLY A C 1
ATOM 739 O O . GLY A 1 94 ? -16.730 12.293 8.406 1.00 96.69 94 GLY A O 1
ATOM 740 N N . LEU A 1 95 ? -16.075 10.389 9.388 1.00 96.56 95 LEU A N 1
ATOM 741 C CA . LEU A 1 95 ? -15.097 11.011 10.277 1.00 96.56 95 LEU A CA 1
ATOM 742 C C . LEU A 1 95 ? -13.744 11.166 9.580 1.00 96.56 95 LEU A C 1
ATOM 744 O O . LEU A 1 95 ? -13.301 10.297 8.832 1.00 96.56 95 LEU A O 1
ATOM 748 N N . SER A 1 96 ? -13.033 12.249 9.892 1.00 95.25 96 SER A N 1
ATOM 749 C CA . SER A 1 96 ? -11.626 12.372 9.512 1.00 95.25 96 SER A CA 1
ATOM 750 C C . SER A 1 96 ? -10.750 11.471 10.387 1.00 95.25 96 SER A C 1
ATOM 752 O O . SER A 1 96 ? -11.071 11.211 11.550 1.00 95.25 96 SER A O 1
ATOM 754 N N . GLN A 1 97 ? -9.584 11.058 9.879 1.00 94.88 97 GLN A N 1
ATOM 755 C CA . GLN A 1 97 ? -8.608 10.304 10.681 1.00 94.88 97 GLN A CA 1
ATOM 756 C C . GLN A 1 97 ? -8.202 11.050 11.966 1.00 94.88 97 GLN A C 1
ATOM 758 O O . GLN A 1 97 ? -7.971 10.424 12.999 1.00 94.88 97 GLN A O 1
ATOM 763 N N . ALA A 1 98 ? -8.153 12.387 11.933 1.00 95.94 98 ALA A N 1
ATOM 764 C CA . ALA A 1 98 ? -7.865 13.207 13.108 1.00 95.94 98 ALA A CA 1
ATOM 765 C C . ALA A 1 98 ? -8.981 13.131 14.166 1.00 95.94 98 ALA A C 1
ATOM 767 O O . ALA A 1 98 ? -8.693 13.044 15.359 1.00 95.94 98 ALA A O 1
ATOM 768 N N . GLU A 1 99 ? -10.246 13.113 13.743 1.00 97.56 99 GLU A N 1
ATO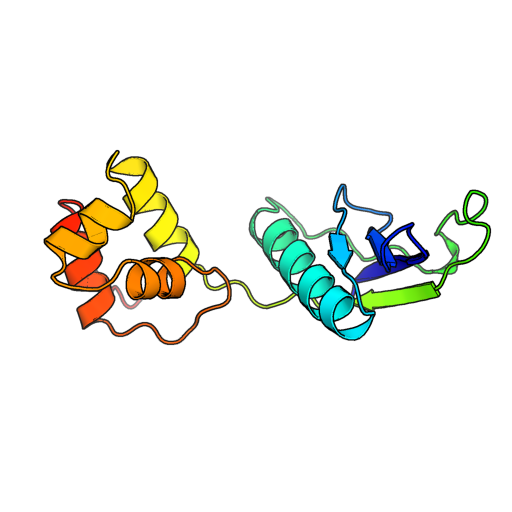M 769 C CA . GLU A 1 99 ? -11.382 12.962 14.656 1.00 97.56 99 GLU A CA 1
ATOM 770 C C . GLU A 1 99 ? -11.434 11.555 15.263 1.00 97.56 99 GLU A C 1
ATOM 772 O O . GLU A 1 99 ? -11.662 11.410 16.465 1.00 97.56 99 GLU A O 1
ATOM 777 N N . VAL A 1 100 ? -11.131 10.517 14.476 1.00 97.75 100 VAL A N 1
ATOM 778 C CA . VAL A 1 100 ? -10.976 9.152 15.003 1.00 97.75 100 VAL A CA 1
ATOM 779 C C . VAL A 1 100 ? -9.847 9.094 16.034 1.00 97.75 100 VAL A C 1
ATOM 781 O O . VAL A 1 100 ? -10.047 8.567 17.129 1.00 97.75 100 VAL A O 1
ATOM 784 N N . ALA A 1 101 ? -8.693 9.709 15.745 1.00 97.75 101 ALA A N 1
ATOM 785 C CA . ALA A 1 101 ? -7.580 9.793 16.690 1.00 97.75 101 ALA A CA 1
ATOM 786 C C . ALA A 1 101 ? -8.001 10.453 18.013 1.00 97.75 101 ALA A C 1
ATOM 788 O O . ALA A 1 101 ? -7.708 9.926 19.089 1.00 97.75 101 ALA A O 1
ATOM 789 N N . ARG A 1 102 ? -8.746 11.566 17.939 1.00 98.00 102 ARG A N 1
ATOM 790 C CA . ARG A 1 102 ? -9.262 12.292 19.106 1.00 98.00 102 ARG A CA 1
ATOM 791 C C . ARG A 1 102 ? -10.205 11.429 19.942 1.00 98.00 102 ARG A C 1
ATOM 793 O O . ARG A 1 102 ? -10.022 11.352 21.153 1.00 98.00 102 ARG A O 1
ATOM 800 N N . ARG A 1 103 ? -11.175 10.751 19.317 1.00 97.88 103 ARG A N 1
ATOM 801 C CA . ARG A 1 103 ? -12.121 9.850 20.007 1.00 97.88 103 ARG A CA 1
ATOM 802 C C . ARG A 1 103 ? -11.427 8.665 20.660 1.00 97.88 103 ARG A C 1
ATOM 804 O O . ARG A 1 103 ? -11.797 8.259 21.754 1.00 97.88 103 ARG A O 1
ATOM 811 N N . MET A 1 104 ? -10.395 8.143 20.007 1.00 97.12 104 MET A N 1
ATOM 812 C CA . MET A 1 104 ? -9.575 7.080 20.565 1.00 97.12 104 MET A CA 1
ATOM 813 C C . MET A 1 104 ? -8.627 7.579 21.661 1.00 97.12 104 MET A C 1
ATOM 815 O O . MET A 1 104 ? -8.078 6.742 22.366 1.00 97.12 104 MET A O 1
ATOM 819 N N . GLY A 1 105 ? -8.377 8.883 21.813 1.00 96.69 105 GLY A N 1
ATOM 820 C CA . GLY A 1 105 ? -7.334 9.391 22.709 1.00 96.69 105 GLY A CA 1
ATOM 821 C C . GLY A 1 105 ? -5.925 8.997 22.247 1.00 96.69 105 GLY A C 1
ATOM 822 O O . GLY A 1 105 ? -5.106 8.535 23.040 1.00 96.69 105 GLY A O 1
ATOM 823 N N . THR A 1 106 ? -5.653 9.095 20.943 1.00 96.38 106 THR A N 1
ATOM 824 C CA . THR A 1 106 ? -4.358 8.770 20.324 1.00 96.38 106 THR A CA 1
ATOM 825 C C . THR A 1 106 ? -3.918 9.844 19.324 1.00 96.38 106 THR A C 1
ATOM 827 O O . THR A 1 106 ? -4.603 10.843 19.118 1.00 96.38 106 THR A O 1
ATOM 830 N N . SER A 1 107 ? -2.750 9.662 18.705 1.00 95.12 107 SER A N 1
ATOM 831 C CA . SER A 1 107 ? -2.212 10.588 17.707 1.00 95.12 107 SER A CA 1
ATOM 832 C C . SER A 1 107 ? -2.688 10.257 16.283 1.00 95.12 107 SER A C 1
ATOM 834 O O . SER A 1 107 ? -2.879 9.080 15.962 1.00 95.12 107 SER A O 1
ATOM 836 N N . PRO A 1 108 ? -2.780 11.250 15.375 1.00 94.19 108 PRO A N 1
ATOM 837 C CA . PRO A 1 108 ? -3.042 10.999 13.954 1.00 94.19 108 PRO A CA 1
ATOM 838 C C . PRO A 1 108 ? -2.040 10.029 13.310 1.00 94.19 108 PRO A C 1
ATOM 840 O O . PRO A 1 108 ? -2.421 9.191 12.499 1.00 94.19 108 PRO A O 1
ATOM 843 N N . ALA A 1 109 ? -0.770 10.063 13.733 1.00 95.19 109 ALA A N 1
ATOM 844 C CA . ALA A 1 109 ? 0.253 9.117 13.278 1.00 95.19 109 ALA A CA 1
ATOM 845 C C . ALA A 1 109 ? -0.074 7.658 13.648 1.00 95.19 109 ALA A C 1
ATOM 847 O O . ALA A 1 109 ? 0.273 6.737 12.909 1.00 95.19 109 ALA A O 1
ATOM 848 N N . SER A 1 110 ? -0.763 7.436 14.772 1.00 95.00 110 SER A N 1
ATOM 849 C CA . SER A 1 110 ? -1.222 6.099 15.161 1.00 95.00 110 SER A CA 1
ATOM 850 C C . SER A 1 110 ? -2.340 5.608 14.242 1.00 95.00 110 SER A C 1
ATOM 852 O O . SER A 1 110 ? -2.318 4.443 13.857 1.00 95.00 110 SER A O 1
ATOM 854 N N . ILE A 1 111 ? -3.256 6.494 13.827 1.00 97.19 111 ILE A N 1
ATOM 855 C CA . ILE A 1 111 ? -4.313 6.169 12.854 1.00 97.19 111 ILE A CA 1
ATOM 856 C C . ILE A 1 111 ? -3.723 5.885 11.472 1.00 97.19 111 ILE A C 1
ATOM 858 O O . ILE A 1 111 ? -4.036 4.861 10.872 1.00 97.19 111 ILE A O 1
ATOM 862 N N . SER A 1 112 ? -2.802 6.728 11.002 1.00 96.25 112 SER A N 1
ATOM 863 C CA . SER A 1 112 ? -2.093 6.512 9.734 1.00 96.25 112 SER A CA 1
ATOM 864 C C . SER A 1 112 ? -1.346 5.172 9.716 1.00 96.25 112 SER A C 1
ATOM 866 O O . SER A 1 112 ? -1.356 4.457 8.718 1.00 96.25 112 SER A O 1
ATOM 868 N N . ARG A 1 113 ? -0.747 4.773 10.845 1.00 97.00 113 ARG A N 1
ATOM 869 C CA . ARG A 1 113 ? -0.076 3.474 10.956 1.00 97.00 113 ARG A CA 1
ATOM 870 C C . ARG A 1 113 ? -1.046 2.301 10.826 1.00 97.00 113 ARG A C 1
ATOM 872 O O . ARG A 1 113 ? -0.728 1.357 10.117 1.00 97.00 113 ARG A O 1
ATOM 879 N N . ILE A 1 114 ? -2.190 2.333 11.511 1.00 97.44 114 ILE A N 1
ATOM 880 C CA . ILE A 1 114 ? -3.142 1.207 11.496 1.00 97.44 114 ILE A CA 1
ATOM 881 C C . ILE A 1 114 ? -4.006 1.160 10.227 1.00 97.44 114 ILE A C 1
ATOM 883 O O . ILE A 1 114 ? -4.547 0.110 9.907 1.00 97.44 114 ILE A O 1
ATOM 887 N N . THR A 1 115 ? -4.116 2.265 9.493 1.00 97.25 115 THR A N 1
ATOM 888 C CA . THR A 1 115 ? -4.756 2.303 8.165 1.00 97.25 115 THR A CA 1
ATOM 889 C C . THR A 1 115 ? -3.790 1.917 7.046 1.00 97.25 115 THR A C 1
ATOM 891 O O . THR A 1 115 ? -4.231 1.578 5.955 1.00 97.25 115 THR A O 1
ATOM 894 N N . ASN A 1 116 ? -2.475 1.897 7.299 1.00 97.69 116 ASN A N 1
ATOM 895 C CA . ASN A 1 116 ? -1.492 1.483 6.302 1.00 97.69 116 ASN A CA 1
ATOM 896 C C . ASN A 1 116 ? -1.707 0.000 5.901 1.00 97.69 116 ASN A C 1
ATOM 898 O O . ASN A 1 116 ? -1.571 -0.884 6.761 1.00 97.69 116 ASN A O 1
ATOM 902 N N . PRO A 1 117 ? -1.964 -0.296 4.610 1.00 98.12 117 PRO A N 1
ATOM 903 C CA . PRO A 1 117 ? -2.159 -1.654 4.092 1.00 98.12 117 PRO A CA 1
ATOM 904 C C . PRO A 1 117 ? -1.011 -2.627 4.386 1.00 98.12 117 PRO A C 1
ATOM 906 O O . PRO A 1 117 ? -1.225 -3.834 4.414 1.00 98.12 117 PRO A O 1
ATOM 909 N N . PHE A 1 118 ? 0.197 -2.126 4.638 1.00 97.81 118 PHE A N 1
ATOM 910 C CA . PHE A 1 118 ? 1.397 -2.928 4.894 1.00 97.81 118 PHE A CA 1
ATOM 911 C C . PHE A 1 118 ? 1.758 -3.021 6.387 1.00 97.81 118 PHE A C 1
ATOM 913 O O . PHE A 1 118 ? 2.817 -3.533 6.74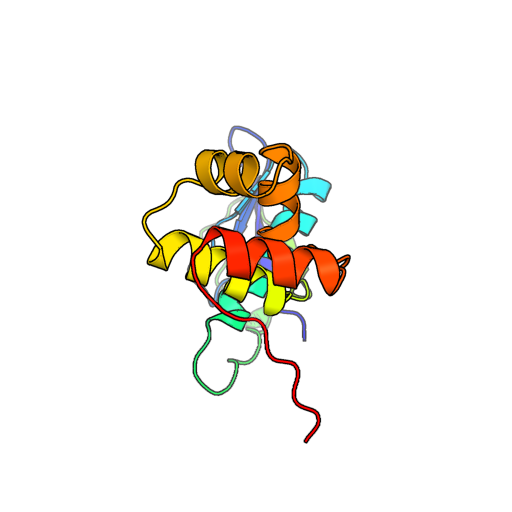8 1.00 97.81 118 PHE A O 1
ATOM 920 N N . PHE A 1 119 ? 0.889 -2.546 7.287 1.00 97.44 119 PHE A N 1
ATOM 921 C CA . PHE A 1 119 ? 1.074 -2.670 8.733 1.00 97.44 119 PHE A CA 1
ATOM 922 C C . PHE A 1 119 ? 0.392 -3.926 9.290 1.00 97.44 119 PHE A C 1
ATOM 924 O O . PHE A 1 119 ? -0.812 -4.093 9.145 1.00 97.44 119 PHE A O 1
ATOM 931 N N . PHE A 1 120 ? 1.142 -4.780 9.997 1.00 96.62 120 PHE A N 1
ATOM 932 C CA . PHE A 1 120 ? 0.657 -6.066 10.537 1.00 96.62 120 PHE A CA 1
ATOM 933 C C . PHE A 1 120 ? 0.591 -6.131 12.074 1.00 96.62 120 PHE A C 1
ATOM 935 O O . PHE A 1 120 ? 0.232 -7.160 12.638 1.00 96.62 120 PHE A O 1
ATOM 942 N N . GLY A 1 121 ? 0.926 -5.043 12.773 1.00 95.75 121 GLY A N 1
ATOM 943 C CA . GLY A 1 121 ? 1.078 -5.014 14.234 1.00 95.75 121 GLY A CA 1
ATOM 944 C C . GLY A 1 121 ? -0.200 -4.709 15.024 1.00 95.75 121 GLY A C 1
ATOM 945 O O . GLY A 1 121 ? -0.121 -4.044 16.059 1.00 95.75 121 GLY A O 1
ATOM 946 N N . HIS A 1 122 ? -1.374 -5.119 14.539 1.00 95.44 122 HIS A N 1
ATOM 947 C CA . HIS A 1 122 ? -2.657 -4.796 15.176 1.00 95.44 122 HIS A CA 1
ATOM 948 C C . HIS A 1 122 ? -2.851 -5.541 16.495 1.00 95.44 122 HIS A C 1
ATOM 950 O O . HIS A 1 122 ? -2.716 -6.761 16.563 1.00 95.44 122 HIS A O 1
ATOM 956 N N . LYS A 1 123 ? -3.245 -4.813 17.544 1.00 95.38 123 LYS A N 1
ATOM 957 C CA . LYS A 1 123 ? -3.731 -5.402 18.799 1.00 95.38 123 LYS A CA 1
ATOM 958 C C . LYS A 1 123 ? -5.257 -5.421 18.786 1.00 95.38 123 LYS A C 1
ATOM 960 O O . LYS A 1 123 ? -5.868 -4.440 18.371 1.00 95.38 123 LYS A O 1
ATOM 965 N N . VAL A 1 124 ? -5.873 -6.477 19.322 1.00 96.00 124 VAL A N 1
ATOM 966 C CA . VAL A 1 124 ? -7.346 -6.586 19.432 1.00 96.00 124 VAL A CA 1
ATOM 967 C C . VAL A 1 124 ? -7.954 -5.381 20.159 1.00 96.00 124 VAL A C 1
ATOM 969 O O . VAL A 1 124 ? -8.998 -4.879 19.758 1.00 96.00 124 VAL A O 1
ATOM 972 N N . ASP A 1 125 ? -7.275 -4.867 21.188 1.00 95.69 125 ASP A N 1
ATOM 973 C CA . ASP A 1 125 ? -7.701 -3.651 21.890 1.00 95.69 125 ASP A CA 1
ATOM 974 C C . ASP A 1 125 ? -7.747 -2.412 20.980 1.00 95.69 125 ASP A C 1
ATOM 976 O O . ASP A 1 125 ? -8.700 -1.637 21.018 1.00 95.69 125 ASP A O 1
ATOM 980 N N . THR A 1 126 ? -6.758 -2.260 20.097 1.00 95.62 126 THR A N 1
ATOM 981 C CA . THR A 1 126 ? -6.737 -1.180 19.106 1.00 95.62 126 THR A CA 1
ATOM 982 C C . THR A 1 126 ? -7.916 -1.298 18.148 1.00 95.62 126 THR A C 1
ATOM 984 O O . THR A 1 126 ? -8.600 -0.306 17.920 1.00 95.62 126 THR A O 1
ATOM 987 N N . LEU A 1 127 ? -8.194 -2.505 17.646 1.00 96.88 127 LEU A N 1
ATOM 988 C CA . LEU A 1 127 ? -9.332 -2.756 16.755 1.00 96.88 127 LEU A CA 1
ATOM 989 C C . LEU A 1 127 ? -10.666 -2.410 17.429 1.00 96.88 127 LEU A C 1
ATOM 991 O O . LEU A 1 127 ? -11.522 -1.772 16.819 1.00 96.88 127 LEU A O 1
ATOM 995 N N . ARG A 1 128 ? -10.824 -2.774 18.707 1.00 97.19 128 ARG A N 1
ATOM 996 C CA . ARG A 1 128 ? -12.023 -2.455 19.491 1.00 97.19 128 ARG A CA 1
ATOM 997 C C . ARG A 1 128 ? -12.215 -0.947 19.629 1.00 97.19 128 ARG A C 1
ATOM 999 O O . ARG A 1 128 ? -13.297 -0.449 19.342 1.00 97.19 128 ARG A O 1
ATOM 1006 N N . ARG A 1 129 ? -11.158 -0.217 19.995 1.00 97.31 129 ARG A N 1
ATOM 1007 C CA . ARG A 1 129 ? -11.199 1.246 20.159 1.00 97.31 129 ARG A CA 1
ATOM 1008 C C . ARG A 1 129 ? -11.493 1.981 18.856 1.00 97.31 129 ARG A C 1
ATOM 1010 O O . ARG A 1 129 ? -12.207 2.978 18.877 1.00 97.31 129 ARG A O 1
ATOM 1017 N N . VAL A 1 130 ? -10.963 1.498 17.728 1.00 97.56 130 VAL A N 1
ATOM 1018 C CA . VAL A 1 130 ? -11.331 2.026 16.405 1.00 97.56 130 VAL A CA 1
ATOM 1019 C C . VAL A 1 130 ? -12.825 1.830 16.169 1.00 97.56 130 VAL A C 1
ATOM 1021 O O . VAL A 1 130 ? -13.507 2.799 15.849 1.00 97.56 130 VAL A O 1
ATOM 1024 N N . ALA A 1 131 ? -13.336 0.607 16.359 1.00 97.38 131 ALA A N 1
ATOM 1025 C CA . ALA A 1 131 ? -14.749 0.297 16.155 1.00 97.38 131 ALA A CA 1
ATOM 1026 C C . ALA A 1 131 ? -15.655 1.189 17.021 1.00 97.38 131 ALA A C 1
ATOM 1028 O O . ALA A 1 131 ? -16.570 1.815 16.495 1.00 97.38 131 ALA A O 1
ATOM 1029 N N . GLU A 1 132 ? -15.351 1.331 18.313 1.00 97.62 132 GLU A N 1
ATOM 1030 C CA . GLU A 1 132 ? -16.082 2.211 19.234 1.00 97.62 132 GLU A CA 1
ATOM 1031 C C . GLU A 1 132 ? -16.058 3.679 18.775 1.00 97.62 132 GLU A C 1
ATOM 1033 O O . GLU A 1 132 ? -17.099 4.338 18.757 1.00 97.62 132 GLU A O 1
ATOM 1038 N N . ALA A 1 133 ? -14.902 4.187 18.331 1.00 97.88 133 ALA A N 1
ATOM 1039 C CA . ALA A 1 133 ? -14.762 5.567 17.861 1.00 97.88 133 ALA A CA 1
ATOM 1040 C C . ALA A 1 133 ? -15.644 5.883 16.639 1.00 97.88 133 ALA A C 1
ATOM 1042 O O . ALA A 1 133 ? -16.147 7.008 16.518 1.00 97.88 133 ALA A O 1
ATOM 1043 N N . VAL A 1 134 ? -15.861 4.895 15.763 1.00 97.69 134 VAL A N 1
ATOM 1044 C CA . VAL A 1 134 ? -16.731 5.004 14.579 1.00 97.69 134 VAL A CA 1
ATOM 1045 C C . VAL A 1 134 ? -18.167 4.509 14.822 1.00 97.69 134 VAL A C 1
ATOM 1047 O O . VAL A 1 134 ? -18.953 4.424 13.880 1.00 97.69 134 VAL A O 1
ATOM 1050 N N . GLY A 1 135 ? -18.538 4.180 16.066 1.00 96.56 135 GLY A N 1
ATOM 1051 C CA . GLY A 1 135 ? -19.888 3.713 16.410 1.00 96.56 135 GLY A CA 1
ATOM 1052 C C . GLY A 1 135 ? -20.224 2.311 15.881 1.00 96.56 135 GLY A C 1
ATOM 1053 O O . GLY A 1 135 ? -21.371 2.032 15.532 1.00 96.56 135 GLY A O 1
ATOM 1054 N N . LYS A 1 136 ? -19.224 1.433 15.776 1.00 96.56 136 LYS A N 1
ATOM 1055 C CA . LYS A 1 136 ? -19.334 0.020 15.381 1.00 96.56 136 LYS A CA 1
ATOM 1056 C C . LYS A 1 136 ? -18.942 -0.898 16.545 1.00 96.56 136 LYS A C 1
ATOM 1058 O O . LYS A 1 136 ? -18.472 -0.453 17.588 1.00 96.56 136 LYS A O 1
ATOM 1063 N N . LYS A 1 137 ? -19.117 -2.205 16.348 1.00 96.00 137 LYS A N 1
ATOM 1064 C CA . LYS A 1 137 ? -18.708 -3.261 17.282 1.00 96.00 137 LYS A CA 1
ATOM 1065 C C . LYS A 1 137 ? -17.696 -4.180 16.596 1.00 96.00 137 LYS A C 1
ATOM 1067 O O . LYS A 1 137 ? -17.876 -4.513 15.429 1.00 96.00 137 LYS A O 1
ATOM 1072 N N . LEU A 1 138 ? -16.651 -4.582 17.320 1.00 96.56 138 LEU A N 1
ATOM 1073 C CA . LEU A 1 138 ? -15.706 -5.606 16.871 1.00 96.56 138 LEU A CA 1
ATOM 1074 C C . LEU A 1 138 ? -16.215 -6.995 17.269 1.00 96.56 138 LEU A C 1
ATOM 1076 O O . LEU A 1 138 ? -16.506 -7.232 18.442 1.00 96.56 138 LEU A O 1
ATOM 1080 N N . GLU A 1 139 ? -16.239 -7.919 16.314 1.00 95.81 139 GLU A N 1
ATOM 1081 C CA . GLU A 1 139 ? -16.509 -9.339 16.543 1.00 95.81 139 GLU A CA 1
ATOM 1082 C C . GLU A 1 139 ? -15.369 -10.178 15.954 1.00 95.81 139 GLU A C 1
ATOM 1084 O O . GLU A 1 139 ? -14.856 -9.874 14.879 1.00 95.81 139 GLU A O 1
ATOM 1089 N N . VAL A 1 140 ? -14.944 -11.213 16.683 1.00 93.94 140 VAL A N 1
ATOM 1090 C CA . VAL A 1 140 ? -13.932 -12.179 16.237 1.00 93.94 140 VAL A CA 1
ATOM 1091 C C . VAL A 1 140 ? -14.597 -13.545 16.234 1.00 93.94 140 VAL A C 1
ATOM 1093 O O . VAL A 1 140 ? -15.038 -14.016 17.281 1.00 93.94 140 VAL A O 1
ATOM 1096 N N . VAL A 1 141 ? -14.683 -14.156 15.057 1.00 94.00 141 VAL A N 1
ATOM 1097 C CA . VAL A 1 141 ? -15.329 -15.452 14.845 1.00 94.00 141 VAL A CA 1
ATOM 1098 C C . VAL A 1 141 ? -14.265 -16.447 14.400 1.00 94.00 141 VAL A C 1
ATOM 1100 O O . VAL A 1 141 ? -13.496 -16.161 13.485 1.00 94.00 141 VAL A O 1
ATOM 1103 N N . PHE A 1 142 ? -14.215 -17.601 15.060 1.00 93.31 142 PHE A N 1
ATOM 1104 C CA . PHE A 1 142 ? -13.441 -18.755 14.612 1.00 93.31 142 PHE A CA 1
ATOM 1105 C C . PHE A 1 142 ? -14.409 -19.711 13.917 1.00 93.31 142 PHE A C 1
ATOM 1107 O O . PHE A 1 142 ? -15.457 -20.029 14.482 1.00 93.31 142 PHE A O 1
ATOM 1114 N N . SER A 1 143 ? -14.073 -20.130 12.701 1.00 84.69 143 SER A N 1
ATOM 1115 C CA . SER A 1 143 ? -14.878 -21.021 11.859 1.00 84.69 143 SER A CA 1
ATOM 1116 C C . SER A 1 143 ? -14.005 -22.092 11.237 1.00 84.69 143 SER A C 1
ATOM 1118 O O . SER A 1 143 ? -12.884 -21.710 10.825 1.00 84.69 143 SER A O 1
#

Radius of gyration: 18.86 Å; chains: 1; bounding box: 37×35×51 Å

Foldseek 3Di:
DWAKWKWAADPQDIWIDGQPDPDIDDDNYPVVRLVVVQARVQVVVVPDDDPDDDHDDPVRDDPVVGPDIDIDIHHHQHFDVQLCVLVVLCVVLVHDLCQLCVQLVHDSVVSVQSNPRNHDPDDPVNSQSSQVSSVHGDDDDDD